Protein AF-H1KI65-F1 (afdb_monomer_lite)

pLDDT: mean 84.65, std 13.08, range [42.38, 93.94]

Radius of gyration: 9.77 Å; chains: 1; bounding box: 23×25×19 Å

Organism: NCBI:txid882800

Structure (mmCIF, N/CA/C/O backbone):
data_AF-H1KI65-F1
#
_entry.id   AF-H1KI65-F1
#
loop_
_atom_site.group_PDB
_atom_site.id
_atom_site.type_symbol
_atom_site.label_atom_id
_atom_site.label_alt_id
_atom_site.label_comp_id
_atom_site.label_asym_id
_atom_site.label_entity_id
_atom_site.label_seq_id
_atom_site.pdbx_PDB_ins_code
_atom_site.Cartn_x
_atom_site.Cartn_y
_atom_site.Cartn_z
_atom_site.occupancy
_atom_site.B_iso_or_equiv
_atom_site.auth_seq_id
_atom_site.auth_comp_id
_atom_site.auth_asym_id
_atom_site.auth_atom_id
_atom_site.pdbx_PDB_model_num
ATOM 1 N N . MET A 1 1 ? 17.626 -19.779 -5.249 1.00 42.38 1 MET A N 1
ATOM 2 C CA . MET A 1 1 ? 16.481 -19.580 -6.163 1.00 42.38 1 MET A CA 1
ATOM 3 C C . MET A 1 1 ? 15.950 -18.184 -5.919 1.00 42.38 1 MET A C 1
ATOM 5 O O . MET A 1 1 ? 15.470 -17.926 -4.826 1.00 42.38 1 MET A O 1
ATOM 9 N N . GLY A 1 2 ? 16.174 -17.261 -6.855 1.00 50.16 2 GLY A N 1
ATOM 10 C CA . GLY A 1 2 ? 15.759 -15.869 -6.695 1.00 50.16 2 GLY A CA 1
ATOM 11 C C . GLY A 1 2 ? 14.245 -15.774 -6.796 1.00 50.16 2 GLY A C 1
ATOM 12 O O . GLY A 1 2 ? 13.696 -15.973 -7.877 1.00 50.16 2 GLY A O 1
ATOM 13 N N . SER A 1 3 ? 13.575 -15.516 -5.675 1.00 56.94 3 SER A N 1
ATOM 14 C CA . SER A 1 3 ? 12.165 -15.145 -5.694 1.00 56.94 3 SER A CA 1
ATOM 15 C C . SER A 1 3 ? 12.006 -13.934 -6.614 1.00 56.94 3 SER A C 1
ATOM 17 O O . SER A 1 3 ? 12.821 -13.008 -6.539 1.00 56.94 3 SER A O 1
ATOM 19 N N . PRO A 1 4 ? 11.010 -13.918 -7.511 1.00 58.84 4 PRO A N 1
ATOM 20 C CA . PRO A 1 4 ? 10.810 -12.777 -8.384 1.00 58.84 4 PRO A CA 1
ATOM 21 C C . PRO A 1 4 ? 10.567 -11.552 -7.502 1.00 58.84 4 PRO A C 1
ATOM 23 O O . PRO A 1 4 ? 9.668 -11.571 -6.660 1.00 58.84 4 PRO A O 1
ATOM 26 N N . LEU A 1 5 ? 11.348 -10.487 -7.713 1.00 63.03 5 LEU A N 1
ATOM 27 C CA . LEU A 1 5 ? 11.233 -9.200 -7.005 1.00 63.03 5 LEU A CA 1
ATOM 28 C C . LEU A 1 5 ? 9.772 -8.703 -6.924 1.00 63.03 5 LEU A C 1
ATOM 30 O O . LEU A 1 5 ? 9.387 -7.982 -6.011 1.00 63.03 5 LEU A O 1
ATOM 34 N N . SER A 1 6 ? 8.943 -9.124 -7.883 1.00 66.00 6 SER A N 1
ATOM 35 C CA . SER A 1 6 ? 7.525 -8.796 -7.968 1.00 66.00 6 SER A CA 1
ATOM 36 C C . SER A 1 6 ? 6.639 -9.426 -6.881 1.00 66.00 6 SER A C 1
ATOM 38 O O . SER A 1 6 ? 5.594 -8.847 -6.588 1.00 66.00 6 SER A O 1
ATOM 40 N N . SER A 1 7 ? 6.993 -10.584 -6.308 1.00 72.12 7 SER A N 1
ATOM 41 C CA . SER A 1 7 ? 6.192 -11.207 -5.236 1.00 72.12 7 SER A CA 1
ATOM 42 C C . SER A 1 7 ? 6.424 -10.510 -3.897 1.00 72.12 7 SER A C 1
ATOM 44 O O . SER A 1 7 ? 5.456 -10.203 -3.208 1.00 72.12 7 SER A O 1
ATOM 46 N N . ASP A 1 8 ? 7.682 -10.158 -3.596 1.00 85.00 8 ASP A N 1
ATOM 47 C CA . ASP A 1 8 ? 8.039 -9.330 -2.431 1.00 85.00 8 ASP A CA 1
ATOM 48 C C . ASP A 1 8 ? 7.313 -7.983 -2.485 1.00 85.00 8 ASP A C 1
ATOM 50 O O . ASP A 1 8 ? 6.712 -7.534 -1.512 1.00 85.00 8 ASP A O 1
ATOM 54 N N . LEU A 1 9 ? 7.288 -7.357 -3.664 1.00 86.88 9 LEU A N 1
ATOM 55 C CA . LEU A 1 9 ? 6.659 -6.055 -3.824 1.00 86.88 9 LEU A CA 1
ATOM 56 C C . LEU A 1 9 ? 5.138 -6.121 -3.609 1.00 86.88 9 LEU A C 1
ATOM 58 O O . LEU A 1 9 ? 4.579 -5.272 -2.911 1.00 86.88 9 LEU A O 1
ATOM 62 N N . ARG A 1 10 ? 4.470 -7.157 -4.140 1.00 89.44 10 ARG A N 1
ATOM 63 C CA . ARG A 1 10 ? 3.048 -7.406 -3.863 1.00 89.44 10 ARG A CA 1
ATOM 64 C C . ARG A 1 10 ? 2.809 -7.602 -2.368 1.00 89.44 10 ARG A C 1
ATOM 66 O O . ARG A 1 10 ? 1.929 -6.946 -1.817 1.00 89.44 10 ARG A O 1
ATOM 73 N N . GLU A 1 11 ? 3.568 -8.484 -1.722 1.00 90.94 11 GLU A N 1
ATOM 74 C CA . GLU A 1 11 ? 3.421 -8.775 -0.291 1.00 90.94 11 GLU A CA 1
ATOM 75 C C . GLU A 1 11 ? 3.598 -7.520 0.562 1.00 90.94 11 GLU A C 1
AT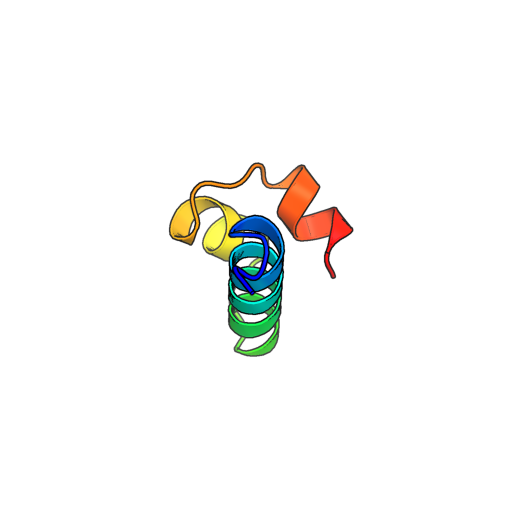OM 77 O O . GLU A 1 11 ? 2.805 -7.268 1.468 1.00 90.94 11 GLU A O 1
ATOM 82 N N . ARG A 1 12 ? 4.579 -6.675 0.234 1.00 91.31 12 ARG A N 1
ATOM 83 C CA . ARG A 1 12 ? 4.822 -5.412 0.939 1.00 91.31 12 ARG A CA 1
ATOM 84 C C . ARG A 1 12 ? 3.691 -4.403 0.747 1.00 91.31 12 ARG A C 1
ATOM 86 O O . ARG A 1 12 ? 3.315 -3.740 1.715 1.00 91.31 12 ARG A O 1
ATOM 93 N N . VAL A 1 13 ? 3.108 -4.315 -0.452 1.00 91.94 13 VAL A N 1
ATOM 94 C CA . VAL A 1 13 ? 1.917 -3.484 -0.699 1.00 91.94 13 VAL A CA 1
ATOM 95 C C . VAL A 1 13 ? 0.718 -3.993 0.097 1.00 91.94 13 VAL A C 1
ATOM 97 O O . VAL A 1 13 ? 0.083 -3.204 0.794 1.00 91.94 13 VAL A O 1
ATOM 100 N N . VAL A 1 14 ? 0.427 -5.296 0.039 1.00 91.88 14 VAL A N 1
ATOM 101 C CA . VAL A 1 14 ? -0.701 -5.907 0.763 1.00 91.88 14 VAL A CA 1
ATOM 102 C C . VAL A 1 14 ? -0.535 -5.733 2.270 1.00 91.88 14 VAL A C 1
ATOM 104 O O . VAL A 1 14 ? -1.482 -5.336 2.946 1.00 91.88 14 VAL A O 1
ATOM 107 N N . LYS A 1 15 ? 0.678 -5.938 2.794 1.00 92.94 15 LYS A N 1
ATOM 108 C CA . LYS A 1 15 ? 0.992 -5.727 4.208 1.00 92.94 15 LYS A CA 1
ATOM 109 C C . LYS A 1 15 ? 0.742 -4.282 4.635 1.00 92.94 15 LYS A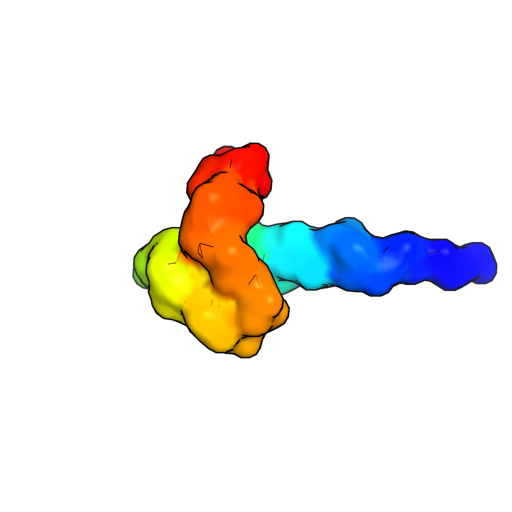 C 1
ATOM 111 O O . LYS A 1 15 ? 0.044 -4.067 5.617 1.00 92.94 15 LYS A O 1
ATOM 116 N N . ALA A 1 16 ? 1.224 -3.297 3.877 1.00 92.69 16 ALA A N 1
ATOM 117 C CA . ALA A 1 16 ? 0.991 -1.890 4.202 1.00 92.69 16 ALA A CA 1
ATOM 118 C C . ALA A 1 16 ? -0.502 -1.522 4.180 1.00 92.69 16 ALA A C 1
ATOM 120 O O . ALA A 1 16 ? -0.962 -0.774 5.040 1.00 92.69 16 ALA A O 1
ATOM 121 N N . VAL A 1 17 ? -1.272 -2.064 3.228 1.00 91.31 17 VAL A N 1
ATOM 122 C CA . VAL A 1 17 ? -2.730 -1.870 3.192 1.00 91.31 17 VAL A CA 1
ATOM 123 C C . VAL A 1 17 ? -3.405 -2.533 4.397 1.00 91.31 17 VAL A C 1
ATOM 125 O O . VAL A 1 17 ? -4.286 -1.930 5.005 1.00 91.31 17 VAL A O 1
ATOM 128 N N . SE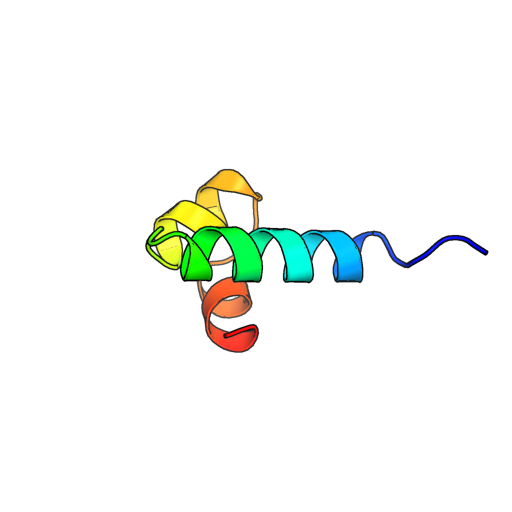R A 1 18 ? -2.968 -3.734 4.786 1.00 90.88 18 SER A N 1
ATOM 129 C CA . SER A 1 18 ? -3.464 -4.436 5.979 1.00 90.88 18 SER A CA 1
ATOM 130 C C . SER A 1 18 ? -3.108 -3.722 7.287 1.00 90.88 18 SER A C 1
ATOM 132 O O . SER A 1 18 ? -3.853 -3.829 8.255 1.00 90.88 18 SER A O 1
ATOM 134 N N . GLU A 1 19 ? -1.997 -2.986 7.321 1.00 92.69 19 GLU A N 1
ATOM 135 C CA . GLU A 1 19 ? -1.592 -2.125 8.441 1.00 92.69 19 GLU A CA 1
ATOM 136 C C . GLU A 1 19 ? -2.399 -0.810 8.501 1.00 92.69 19 GLU A C 1
ATOM 138 O O . GLU A 1 19 ? -2.224 -0.020 9.425 1.00 92.69 19 GLU A O 1
ATOM 143 N N . GLY A 1 20 ? -3.303 -0.574 7.541 1.00 92.62 20 GLY A N 1
ATOM 144 C CA . GLY A 1 20 ? -4.208 0.578 7.514 1.00 92.62 20 GLY A CA 1
ATOM 145 C C . GLY A 1 20 ? -3.834 1.662 6.502 1.00 92.62 20 GLY A C 1
ATOM 1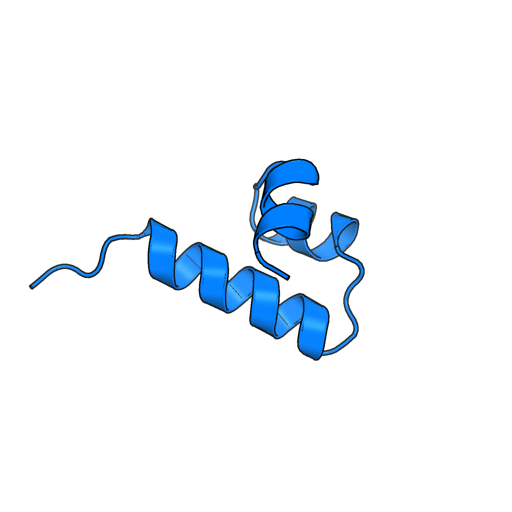46 O O . GLY A 1 20 ? -4.519 2.684 6.427 1.00 92.62 20 GLY A O 1
ATOM 147 N N . ALA A 1 21 ? -2.787 1.468 5.692 1.00 92.06 21 ALA A N 1
ATOM 148 C CA . ALA A 1 21 ? -2.478 2.407 4.620 1.00 92.06 21 ALA A CA 1
ATOM 149 C C . ALA A 1 21 ? -3.555 2.365 3.526 1.00 92.06 21 ALA A C 1
ATOM 151 O O . ALA A 1 21 ? -4.079 1.314 3.149 1.00 92.06 21 ALA A O 1
ATOM 152 N N . SER A 1 22 ? -3.854 3.524 2.939 1.00 90.50 22 SER A N 1
ATOM 153 C CA . SER A 1 22 ? -4.714 3.547 1.756 1.00 90.50 22 SER A CA 1
ATOM 154 C C . SER A 1 22 ? -4.003 2.897 0.563 1.00 90.50 22 SER A C 1
ATOM 156 O O . SER A 1 22 ? -2.784 2.971 0.423 1.00 90.50 22 SER A O 1
ATOM 158 N N . ARG A 1 23 ? -4.772 2.306 -0.358 1.00 90.62 23 ARG A N 1
ATOM 159 C CA . ARG A 1 23 ? -4.240 1.665 -1.578 1.00 90.62 23 ARG A CA 1
ATOM 160 C C . ARG A 1 23 ? -3.384 2.627 -2.408 1.00 90.62 23 ARG A C 1
ATOM 162 O O . ARG A 1 23 ? -2.390 2.211 -2.986 1.00 90.62 23 ARG A O 1
ATOM 169 N N . ARG A 1 24 ? -3.744 3.919 -2.426 1.00 91.56 24 ARG A N 1
ATOM 170 C CA . ARG A 1 24 ? -2.955 4.977 -3.078 1.00 91.56 24 ARG A CA 1
ATOM 171 C C . ARG A 1 24 ? -1.653 5.266 -2.330 1.00 91.56 24 ARG A C 1
ATOM 173 O O . ARG A 1 24 ? -0.614 5.282 -2.969 1.00 91.56 24 ARG A O 1
ATOM 180 N N . GLN A 1 25 ? -1.685 5.387 -1.000 1.00 92.75 25 GLN A N 1
ATOM 181 C CA . GLN A 1 25 ? -0.457 5.557 -0.210 1.00 92.75 25 GLN A CA 1
ATOM 182 C C . GLN A 1 25 ? 0.493 4.368 -0.349 1.00 92.75 25 GLN A C 1
ATOM 184 O O . GLN A 1 25 ? 1.693 4.562 -0.510 1.00 92.75 25 GLN A O 1
ATOM 189 N N . ALA A 1 26 ? -0.026 3.138 -0.304 1.00 93.94 26 ALA A N 1
ATOM 190 C CA . ALA A 1 26 ? 0.788 1.951 -0.529 1.00 93.94 26 ALA A CA 1
ATOM 191 C C . ALA A 1 26 ? 1.380 1.967 -1.949 1.00 93.94 26 ALA A C 1
ATOM 193 O O . ALA A 1 26 ? 2.568 1.719 -2.124 1.00 93.94 26 ALA A O 1
ATOM 194 N N . ALA A 1 27 ? 0.585 2.338 -2.954 1.00 92.50 27 ALA A N 1
ATOM 195 C CA . ALA A 1 27 ? 1.055 2.448 -4.328 1.00 92.50 27 ALA A CA 1
ATOM 196 C C . ALA A 1 27 ? 2.205 3.458 -4.488 1.00 92.50 27 ALA A C 1
ATOM 198 O O . ALA A 1 27 ? 3.239 3.113 -5.054 1.00 92.50 27 ALA A O 1
ATOM 199 N N . GLU A 1 28 ? 2.073 4.657 -3.918 1.00 92.62 28 GLU A N 1
ATOM 200 C CA . GLU A 1 28 ? 3.130 5.676 -3.934 1.00 92.62 28 GLU A CA 1
ATOM 201 C C . GLU A 1 28 ? 4.375 5.236 -3.154 1.00 92.62 28 GLU A C 1
ATOM 203 O O . GLU A 1 28 ? 5.494 5.388 -3.639 1.00 92.62 28 GLU A O 1
ATOM 208 N N . ARG A 1 29 ? 4.198 4.613 -1.982 1.00 90.56 29 ARG A N 1
ATOM 209 C CA . ARG A 1 29 ? 5.303 4.138 -1.132 1.00 90.56 29 ARG A CA 1
ATOM 210 C C . ARG A 1 29 ? 6.168 3.074 -1.808 1.00 90.56 29 ARG A C 1
ATOM 212 O O . ARG A 1 29 ? 7.369 3.022 -1.556 1.00 90.56 29 ARG A 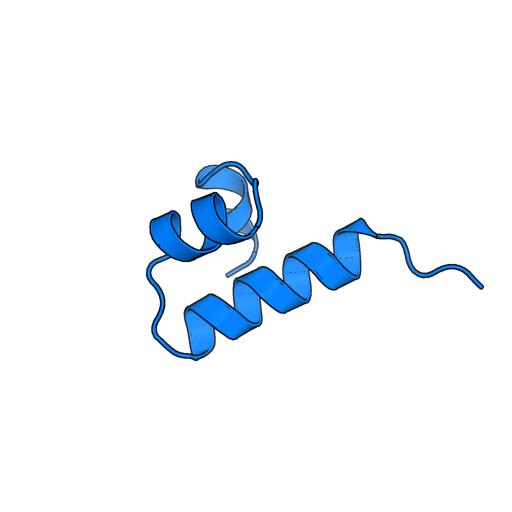O 1
ATOM 219 N N . PHE A 1 30 ? 5.561 2.218 -2.627 1.00 89.94 30 PHE A N 1
ATOM 220 C CA . PHE A 1 30 ? 6.244 1.109 -3.302 1.00 89.94 30 PHE A CA 1
ATOM 221 C C . PHE A 1 30 ? 6.462 1.346 -4.802 1.00 89.94 30 PHE A C 1
ATOM 223 O O . PHE A 1 30 ? 6.951 0.451 -5.488 1.00 89.94 30 PHE A O 1
ATOM 230 N N . GLY A 1 31 ? 6.124 2.534 -5.316 1.00 89.81 31 GLY A N 1
ATOM 231 C CA . GLY A 1 31 ? 6.332 2.895 -6.719 1.00 89.81 31 GLY A CA 1
ATOM 232 C C . GLY A 1 31 ? 5.510 2.061 -7.706 1.00 89.81 31 GLY A C 1
ATOM 233 O O . GLY A 1 31 ? 5.963 1.806 -8.819 1.00 89.81 31 GLY A O 1
ATOM 234 N N . VAL A 1 32 ? 4.316 1.609 -7.312 1.00 90.69 32 VAL A N 1
ATOM 235 C CA . VAL A 1 32 ? 3.401 0.873 -8.198 1.00 90.69 32 VAL A CA 1
ATOM 236 C C . VAL A 1 32 ? 2.226 1.727 -8.617 1.00 90.69 32 VAL A C 1
ATOM 238 O O . VAL A 1 32 ? 1.830 2.671 -7.941 1.00 90.69 32 VAL A O 1
ATOM 241 N N . SER A 1 33 ? 1.606 1.364 -9.734 1.00 90.44 33 SER A N 1
ATOM 242 C CA . SER A 1 33 ? 0.352 1.984 -10.143 1.00 90.44 33 SER A CA 1
ATOM 243 C C . SER A 1 33 ? -0.752 1.690 -9.112 1.00 90.44 33 SER A C 1
ATOM 245 O O . SER A 1 33 ? -0.876 0.543 -8.668 1.00 90.44 33 SER A O 1
ATOM 247 N N . PRO A 1 34 ? -1.633 2.658 -8.788 1.00 88.50 34 PRO A N 1
ATOM 248 C CA . PRO A 1 34 ? -2.772 2.430 -7.895 1.00 88.50 34 PRO A CA 1
ATOM 249 C C . PRO A 1 34 ? -3.661 1.260 -8.336 1.00 88.50 34 PRO A C 1
ATOM 251 O O . PRO A 1 34 ? -4.174 0.524 -7.500 1.00 88.50 34 PRO A O 1
ATOM 254 N N . ALA A 1 35 ? -3.794 1.046 -9.650 1.00 90.06 35 ALA A N 1
ATOM 255 C CA . ALA A 1 35 ? -4.514 -0.092 -10.219 1.00 90.06 35 ALA A CA 1
ATOM 256 C C . ALA A 1 35 ? -3.900 -1.447 -9.817 1.00 90.06 35 ALA A C 1
ATOM 258 O O . ALA A 1 35 ? -4.631 -2.385 -9.505 1.00 90.06 35 ALA A O 1
ATOM 259 N N . SER A 1 36 ? -2.568 -1.546 -9.767 1.00 90.12 36 SER A N 1
ATOM 260 C CA . SER A 1 36 ? -1.870 -2.755 -9.316 1.00 90.12 36 SER A CA 1
ATOM 261 C C . SER A 1 36 ? -2.100 -3.004 -7.829 1.00 90.12 36 SER A C 1
ATOM 263 O O . SER A 1 36 ? -2.412 -4.128 -7.450 1.00 90.12 36 SER A O 1
ATOM 265 N N . ALA A 1 37 ? -2.036 -1.953 -7.005 1.00 90.25 37 ALA A N 1
ATOM 266 C CA . ALA A 1 37 ? -2.326 -2.054 -5.575 1.00 90.25 37 ALA A CA 1
ATOM 267 C C . ALA A 1 37 ? -3.782 -2.474 -5.293 1.00 90.25 37 ALA A C 1
ATOM 269 O O . ALA A 1 37 ? -4.023 -3.231 -4.360 1.00 90.25 37 ALA A O 1
ATOM 270 N N . ILE A 1 38 ? -4.747 -2.034 -6.112 1.00 89.62 38 ILE A N 1
ATOM 271 C CA . ILE A 1 38 ? -6.149 -2.483 -6.028 1.00 89.62 38 ILE A CA 1
ATOM 272 C C . ILE A 1 38 ? -6.282 -3.960 -6.419 1.00 89.62 38 ILE A C 1
ATOM 274 O O . ILE A 1 38 ? -7.009 -4.694 -5.766 1.00 89.62 38 ILE A O 1
ATOM 278 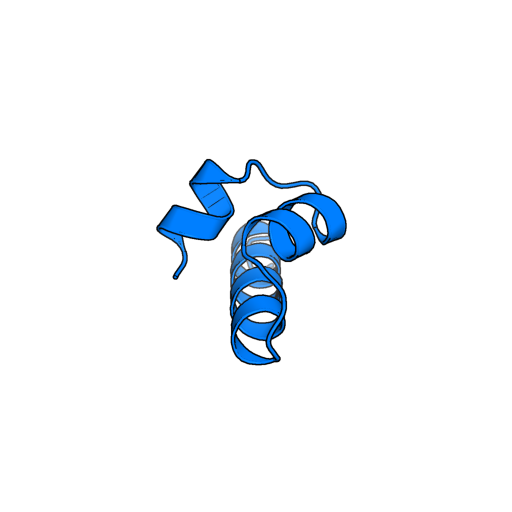N N . ARG A 1 39 ? -5.572 -4.409 -7.461 1.00 89.19 39 ARG A N 1
ATOM 279 C CA . ARG A 1 39 ? -5.640 -5.793 -7.960 1.00 89.19 39 ARG A CA 1
ATOM 280 C C . ARG A 1 39 ? -5.052 -6.830 -6.996 1.00 89.19 39 ARG A C 1
ATOM 282 O O . ARG A 1 39 ? -5.286 -8.020 -7.174 1.00 89.19 39 ARG A O 1
ATOM 289 N N . TRP A 1 40 ? -4.191 -6.404 -6.078 1.00 87.69 40 TRP A N 1
ATOM 290 C CA . TRP A 1 40 ? -3.491 -7.288 -5.141 1.00 87.69 40 TRP A CA 1
ATOM 291 C C . TRP A 1 40 ? -4.181 -7.438 -3.792 1.00 87.69 40 TRP A C 1
ATOM 293 O O . TRP A 1 40 ? -3.761 -8.291 -3.015 1.00 87.69 40 TRP A O 1
ATOM 303 N N . GLN A 1 41 ? -5.178 -6.601 -3.522 1.00 67.38 41 GLN A N 1
ATOM 304 C CA . GLN A 1 41 ? -6.041 -6.763 -2.365 1.00 67.38 41 GLN A CA 1
ATOM 305 C C . GLN A 1 41 ? -7.038 -7.901 -2.594 1.00 67.38 41 GLN A C 1
ATOM 307 O O . GLN A 1 41 ? -7.382 -8.556 -1.589 1.00 67.38 41 GLN A O 1
#

Sequence (41 aa):
MGSPLSSDLRERVVKAVSEGASRRQAAERFGVSPASAIRWQ

Foldseek 3Di:
DDDPPVVVLLVQLVVCVVVPDDLVRSCVVSVHDSVSSVVSD

Secondary structure (DSSP, 8-state):
----HHHHHHHHHHHHHHTT--HHHHHHHHT--HHHHHHT-

InterPro domains:
  IPR009057 Homedomain-like superfamily [SSF46689] (1-40)